Protein AF-U4L8G0-F1 (afdb_monomer)

pLDDT: mean 82.23, std 13.07, range [46.0, 98.38]

Organism: Pyronema omphalodes (strain CBS 100304) (NCBI:txid1076935)

Secondary structure (DSSP, 8-state):
------TTTGGG-----SS-SS--GGGS-HHHHHHHHHHHHHHHHHHHS--HHHHHHHHHHHHHHHHHHHHHHHT---SS--TTHHHHHHHHHHHHHHHSPPPP--

Structure (mmCIF, N/CA/C/O backbone):
data_AF-U4L8G0-F1
#
_entry.id   AF-U4L8G0-F1
#
loop_
_atom_site.group_PDB
_atom_site.id
_atom_site.type_symbol
_atom_site.label_atom_id
_atom_site.label_alt_id
_atom_site.label_comp_id
_atom_site.label_asym_id
_atom_site.label_entity_id
_atom_site.label_seq_id
_atom_site.pdbx_PDB_ins_code
_atom_site.Cartn_x
_atom_site.Cartn_y
_atom_site.Cartn_z
_atom_site.occupancy
_atom_site.B_iso_or_equiv
_atom_site.auth_seq_id
_atom_site.auth_comp_id
_atom_site.auth_asym_id
_atom_site.auth_atom_id
_atom_site.pdbx_PDB_model_num
ATOM 1 N N . 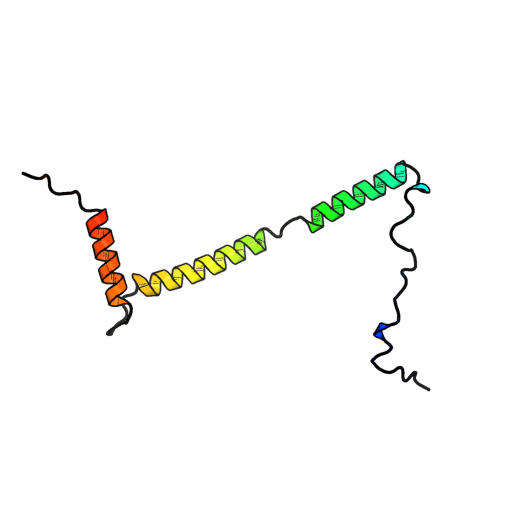MET A 1 1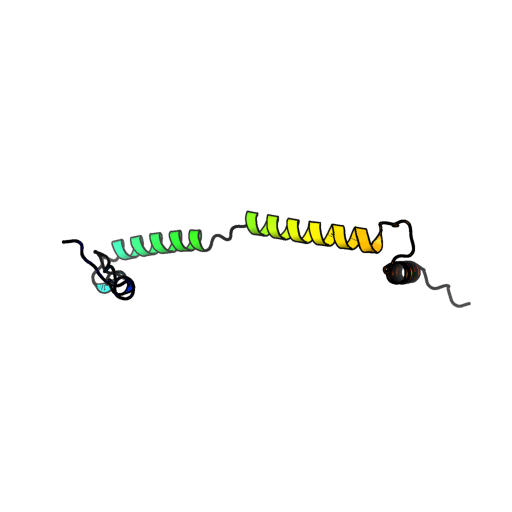 ? 16.405 -28.914 42.526 1.00 50.81 1 MET A N 1
ATOM 2 C CA . MET A 1 1 ? 16.030 -29.748 41.365 1.00 50.81 1 MET A CA 1
ATOM 3 C C . MET A 1 1 ? 15.263 -28.861 40.395 1.00 50.81 1 MET A C 1
ATOM 5 O O . MET A 1 1 ? 14.238 -28.320 40.790 1.00 50.81 1 MET A O 1
ATOM 9 N N . PHE A 1 2 ? 15.807 -28.592 39.206 1.00 46.00 2 PHE A N 1
ATOM 10 C CA . PHE A 1 2 ? 15.157 -27.741 38.199 1.00 46.00 2 PHE A CA 1
ATOM 11 C C . PHE A 1 2 ? 14.080 -28.550 37.462 1.00 46.00 2 PHE A C 1
ATOM 13 O O . PHE A 1 2 ? 14.331 -29.720 37.172 1.00 46.00 2 PHE A O 1
ATOM 20 N N . PRO A 1 3 ? 12.897 -27.989 37.156 1.00 60.06 3 PRO A N 1
ATOM 21 C CA . PRO A 1 3 ? 11.891 -28.720 36.398 1.00 60.06 3 PRO A CA 1
ATOM 22 C C . PRO A 1 3 ? 12.366 -28.905 34.947 1.00 60.06 3 PRO A C 1
ATOM 24 O O . PRO A 1 3 ? 12.344 -27.971 34.151 1.00 60.06 3 PRO A O 1
ATOM 27 N N . THR A 1 4 ? 12.805 -30.116 34.599 1.00 62.47 4 THR A N 1
ATOM 28 C CA . THR A 1 4 ? 13.086 -30.548 33.221 1.00 62.47 4 THR A CA 1
ATOM 29 C C . THR A 1 4 ? 11.779 -30.915 32.521 1.00 62.47 4 THR A C 1
ATOM 31 O O . THR A 1 4 ? 11.494 -32.084 32.274 1.00 62.47 4 THR A O 1
ATOM 34 N N . THR A 1 5 ? 10.932 -29.926 32.248 1.00 63.59 5 THR A N 1
ATOM 35 C CA . THR A 1 5 ? 9.767 -30.137 31.380 1.00 63.59 5 THR A CA 1
ATOM 36 C C . THR A 1 5 ? 10.236 -30.184 29.922 1.00 63.59 5 THR A C 1
ATOM 38 O O . THR A 1 5 ? 10.897 -29.234 29.490 1.00 63.59 5 THR A O 1
ATOM 41 N N . PRO A 1 6 ? 9.943 -31.251 29.157 1.00 64.69 6 PRO A N 1
ATOM 42 C CA . PRO A 1 6 ? 10.359 -31.367 27.762 1.00 64.69 6 PRO A CA 1
ATOM 43 C C . PRO A 1 6 ? 9.736 -30.247 26.914 1.00 64.69 6 PRO A C 1
ATOM 45 O O . PRO A 1 6 ? 8.588 -29.856 27.129 1.00 64.69 6 PRO A O 1
ATOM 48 N N . PHE A 1 7 ? 10.480 -29.743 25.921 1.00 58.59 7 PHE A N 1
ATOM 49 C CA . PHE A 1 7 ? 10.077 -28.623 25.046 1.00 58.59 7 PHE A CA 1
ATOM 50 C C . PHE A 1 7 ? 8.702 -28.813 24.366 1.00 58.59 7 PHE A C 1
ATOM 52 O O . PHE A 1 7 ? 8.080 -27.832 23.968 1.00 58.59 7 PHE A O 1
ATOM 59 N N . GLY A 1 8 ? 8.208 -30.053 24.259 1.00 57.78 8 GLY A N 1
ATOM 60 C CA . GLY A 1 8 ? 6.893 -30.378 23.696 1.00 57.78 8 GLY A CA 1
ATOM 61 C C . GLY A 1 8 ? 5.696 -30.135 24.627 1.00 57.78 8 GLY A C 1
ATOM 62 O O . GLY A 1 8 ? 4.596 -29.902 24.137 1.00 57.78 8 GLY A O 1
ATOM 63 N N . GLU A 1 9 ? 5.882 -30.124 25.952 1.00 56.09 9 GLU A N 1
ATOM 64 C CA . GLU A 1 9 ? 4.782 -29.941 26.920 1.00 56.09 9 GLU A CA 1
ATOM 65 C C . GLU A 1 9 ? 4.585 -28.480 27.350 1.00 56.09 9 GLU A C 1
ATOM 67 O O . GLU A 1 9 ? 3.522 -28.108 27.851 1.00 56.09 9 GLU A O 1
ATOM 72 N N . ALA A 1 10 ? 5.574 -27.614 27.110 1.00 53.81 10 ALA A N 1
ATOM 73 C CA . ALA A 1 10 ? 5.497 -26.192 27.453 1.00 53.81 10 ALA A CA 1
ATOM 74 C C . ALA A 1 10 ? 4.372 -25.447 26.702 1.00 53.81 10 ALA A C 1
ATOM 76 O O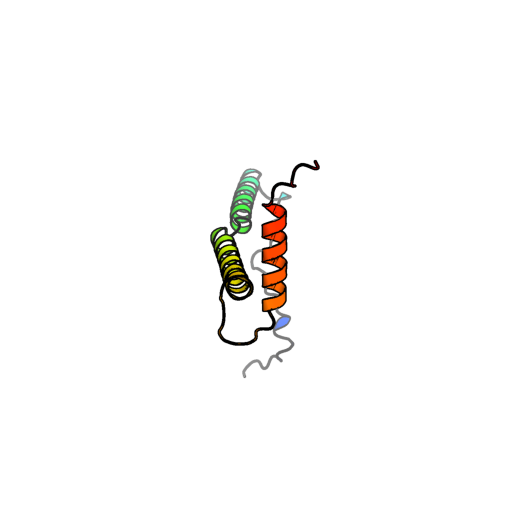 . ALA A 1 10 ? 3.838 -24.462 27.212 1.00 53.81 10 ALA A O 1
ATOM 77 N N . PHE A 1 11 ? 3.964 -25.942 25.529 1.00 54.50 11 PHE A N 1
ATOM 78 C CA . PHE A 1 11 ? 2.892 -25.358 24.716 1.00 54.50 11 PHE A CA 1
ATOM 79 C C . PHE A 1 11 ? 1.475 -25.738 25.173 1.00 54.50 11 PHE A C 1
ATOM 81 O O . PHE A 1 11 ? 0.512 -25.147 24.696 1.00 54.50 11 PHE A O 1
ATOM 88 N N . GLN A 1 12 ? 1.328 -26.689 26.103 1.00 55.12 12 GLN A N 1
ATOM 89 C CA . GLN A 1 12 ? 0.019 -27.159 26.583 1.00 55.12 12 GLN A CA 1
ATOM 90 C C . GLN A 1 12 ? -0.498 -26.383 27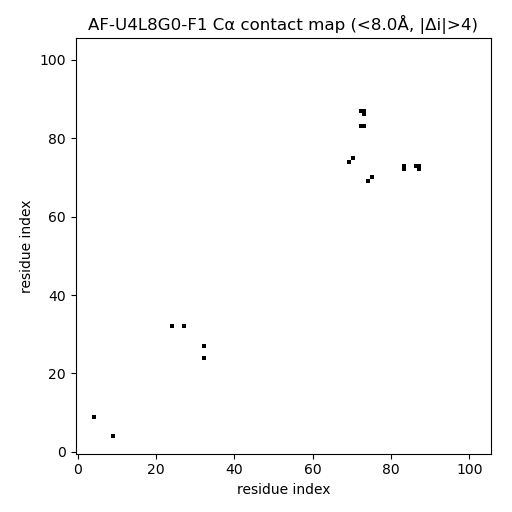.802 1.00 55.12 12 GLN A C 1
ATOM 92 O O . GLN A 1 12 ? -1.621 -26.603 28.257 1.00 55.12 12 GLN A O 1
ATOM 97 N N . ARG A 1 13 ? 0.283 -25.443 28.355 1.00 59.88 13 ARG A N 1
ATOM 98 C CA . ARG A 1 13 ? -0.223 -24.537 29.394 1.00 59.88 13 ARG A CA 1
ATOM 99 C C . ARG A 1 13 ? -1.031 -23.425 28.749 1.00 59.88 13 ARG A C 1
ATOM 101 O O . ARG A 1 13 ? -0.549 -22.313 28.544 1.00 59.88 13 ARG A O 1
ATOM 108 N N . GLU A 1 14 ? -2.286 -23.735 28.462 1.00 68.19 14 GLU A N 1
ATOM 109 C CA . GLU A 1 14 ? -3.285 -22.742 28.109 1.00 68.19 14 GLU A CA 1
ATOM 110 C C . GLU A 1 14 ? -3.443 -21.790 29.301 1.00 68.19 14 GLU A C 1
ATOM 112 O O . GLU A 1 14 ? -4.058 -22.112 30.321 1.00 68.19 14 GLU A O 1
ATOM 117 N N . TYR A 1 15 ? -2.785 -20.631 29.223 1.00 65.69 15 TYR A N 1
ATOM 118 C CA . TYR A 1 15 ? -2.907 -19.571 30.214 1.00 65.69 15 TYR A CA 1
ATOM 119 C C . TYR A 1 15 ? -4.365 -19.108 30.231 1.00 65.69 15 TYR A C 1
ATOM 121 O O . TYR A 1 15 ? -4.771 -18.231 29.468 1.00 65.69 15 TYR A O 1
ATOM 129 N N . LYS A 1 16 ? -5.173 -19.709 31.109 1.00 68.75 16 LYS A N 1
ATOM 130 C CA . LYS A 1 16 ? -6.556 -19.291 31.315 1.00 68.75 16 LYS A CA 1
ATOM 131 C C . LYS A 1 16 ? -6.536 -17.862 31.833 1.00 68.75 16 LYS A C 1
ATOM 133 O O . LYS A 1 16 ? -5.937 -17.559 32.868 1.00 68.75 16 LYS A O 1
ATOM 138 N N . ALA A 1 17 ? -7.172 -16.965 31.088 1.00 74.06 17 ALA A N 1
ATOM 139 C CA . ALA A 1 17 ? -7.332 -15.591 31.520 1.00 74.06 17 ALA A CA 1
ATOM 140 C C . ALA A 1 17 ? -8.017 -15.575 32.896 1.00 74.06 17 ALA A C 1
ATOM 142 O O . ALA A 1 17 ? -9.021 -16.253 33.103 1.00 74.06 17 ALA A O 1
ATOM 143 N N . ARG A 1 18 ? -7.506 -14.763 33.835 1.00 75.62 18 ARG A N 1
ATOM 144 C CA . ARG A 1 18 ? -8.104 -14.605 35.179 1.00 75.62 18 ARG A CA 1
ATOM 145 C C . ARG A 1 18 ? -9.577 -14.181 35.129 1.00 75.62 18 ARG A C 1
ATOM 147 O O . ARG A 1 18 ? -10.304 -14.377 36.094 1.00 75.62 18 ARG A O 1
ATOM 154 N N . ARG A 1 19 ? -9.999 -13.562 34.024 1.00 77.50 19 ARG A N 1
ATOM 155 C CA . ARG A 1 19 ? -11.396 -13.282 33.699 1.00 77.50 19 ARG A CA 1
ATOM 156 C C . ARG A 1 19 ? -11.686 -13.880 32.322 1.00 77.50 19 ARG A C 1
ATOM 158 O O . ARG A 1 19 ? -11.044 -13.432 31.367 1.00 77.50 19 ARG A O 1
ATOM 165 N N . PRO A 1 20 ? -12.594 -14.862 32.204 1.00 76.06 20 PRO A N 1
ATOM 166 C CA . PRO A 1 20 ? -12.991 -15.381 30.907 1.00 76.06 20 PRO A CA 1
ATOM 167 C C . PRO A 1 20 ? -13.662 -14.264 30.101 1.00 76.06 20 PRO A C 1
ATOM 169 O O . PRO A 1 20 ? -14.473 -13.493 30.616 1.00 76.06 20 PRO A O 1
ATOM 172 N N . TRP A 1 21 ? -13.262 -14.141 28.842 1.00 76.38 21 TRP A N 1
ATOM 173 C CA . TRP A 1 21 ? -13.976 -13.358 27.841 1.00 76.38 21 TRP A CA 1
ATOM 174 C C . TRP A 1 21 ? -14.696 -14.361 26.934 1.00 76.38 21 TRP A C 1
ATOM 176 O O . TRP A 1 21 ? -14.080 -15.378 26.611 1.00 76.38 21 TRP A O 1
ATOM 186 N N . PRO A 1 22 ? -15.927 -14.112 26.469 1.00 82.62 22 PRO A N 1
ATOM 187 C CA . PRO A 1 22 ? -16.775 -12.940 26.684 1.00 82.62 22 PRO A CA 1
ATOM 188 C C . PRO A 1 22 ? -17.482 -12.949 28.053 1.00 82.62 22 PRO A C 1
ATOM 190 O O . PRO A 1 22 ? -17.740 -14.017 28.597 1.00 82.62 22 PRO A O 1
ATOM 193 N N . PRO A 1 23 ? -17.791 -11.772 28.629 1.00 83.62 23 PRO A N 1
ATOM 194 C CA . PRO A 1 23 ? -18.691 -11.705 29.774 1.00 83.62 23 PRO A CA 1
ATOM 195 C C . PRO A 1 23 ? -20.104 -12.126 29.349 1.00 83.62 23 PRO A C 1
ATOM 197 O O . PRO A 1 23 ? -20.541 -11.786 28.248 1.00 83.62 23 PRO A O 1
ATOM 200 N N . ASP A 1 24 ? -20.837 -12.794 30.235 1.00 86.88 24 ASP A N 1
ATOM 201 C CA . ASP A 1 24 ? -22.245 -13.113 29.997 1.00 86.88 24 ASP A CA 1
ATOM 202 C C . ASP A 1 24 ? -23.078 -11.825 29.968 1.00 86.88 24 ASP A C 1
ATOM 204 O O . ASP A 1 24 ? -23.342 -11.191 30.992 1.00 86.88 24 ASP A O 1
ATOM 208 N N . PHE A 1 25 ? -23.487 -11.408 28.768 1.00 85.19 25 PHE A N 1
ATOM 209 C CA . PHE A 1 25 ? -24.213 -10.151 28.564 1.00 85.19 25 PHE A CA 1
ATOM 210 C C . PHE A 1 25 ? -25.608 -10.152 29.203 1.00 85.19 25 PHE A C 1
ATOM 212 O O . PHE A 1 25 ? -26.115 -9.084 29.536 1.00 85.19 25 PHE A O 1
ATOM 219 N N . SER A 1 26 ? -26.208 -11.324 29.423 1.00 87.56 26 SER A N 1
ATOM 220 C CA . SER A 1 26 ? -27.513 -11.475 30.082 1.00 87.56 26 SER A CA 1
ATOM 221 C C . SER A 1 26 ? -27.500 -11.062 31.557 1.00 87.56 26 SER A C 1
ATOM 223 O O . SER A 1 26 ? -28.522 -10.615 32.069 1.00 87.56 26 SER A O 1
ATOM 225 N N . LEU A 1 27 ? -26.348 -11.166 32.227 1.00 89.50 27 LEU A N 1
ATOM 226 C CA . LEU A 1 27 ? -26.180 -10.837 33.647 1.00 89.50 27 LEU A CA 1
ATOM 227 C C . LEU A 1 27 ? -25.841 -9.356 33.878 1.00 89.50 27 LEU A C 1
ATOM 229 O O . LEU A 1 27 ? -25.787 -8.892 35.016 1.00 89.50 27 LEU A O 1
ATOM 233 N N . LEU A 1 28 ? -25.575 -8.609 32.803 1.00 87.50 28 LEU A N 1
ATOM 234 C CA . LEU A 1 28 ? -25.047 -7.254 32.865 1.00 87.50 28 LEU A CA 1
ATOM 235 C C . LEU A 1 28 ? -26.163 -6.211 32.731 1.00 87.5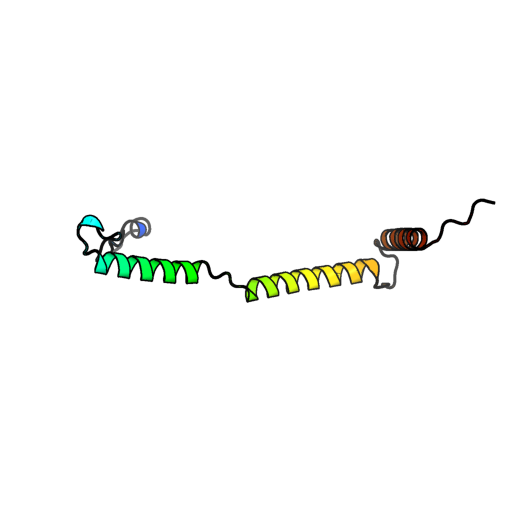0 28 LEU A C 1
ATOM 237 O O . LEU A 1 28 ? -27.021 -6.319 31.856 1.00 87.50 28 LEU A O 1
ATOM 241 N N . SER A 1 29 ? -26.115 -5.149 33.543 1.00 94.12 29 SER A N 1
ATOM 242 C CA . SER A 1 29 ? -27.033 -4.010 33.413 1.00 94.12 29 SER A CA 1
ATOM 243 C C . SER A 1 29 ? -26.948 -3.383 32.016 1.00 94.12 29 SER A C 1
ATOM 245 O O . SER A 1 29 ? -25.862 -3.259 31.442 1.00 94.12 29 SER A O 1
ATOM 247 N N . LYS A 1 30 ? -28.081 -2.901 31.485 1.00 92.88 30 LYS A N 1
ATOM 248 C CA . LYS A 1 30 ? -28.152 -2.211 30.180 1.00 92.88 30 LYS A CA 1
ATOM 249 C C . LYS A 1 30 ? -27.151 -1.053 30.072 1.00 92.88 30 LYS A C 1
ATOM 251 O O . LYS A 1 30 ? -26.586 -0.816 29.006 1.00 92.88 30 LYS A O 1
ATOM 256 N N . GLN A 1 31 ? -26.888 -0.353 31.178 1.00 94.56 31 GLN A N 1
ATOM 257 C CA . GLN A 1 31 ? -25.917 0.742 31.209 1.00 94.56 31 GLN A CA 1
ATOM 258 C C . GLN A 1 31 ? -24.481 0.249 30.965 1.00 94.56 31 GLN A C 1
ATOM 260 O O . GLN A 1 31 ? -23.716 0.889 30.239 1.00 94.56 31 GLN A O 1
ATOM 265 N N . ASP A 1 32 ? -24.118 -0.898 31.534 1.00 91.88 32 ASP A N 1
ATOM 266 C CA . ASP A 1 32 ? -22.793 -1.491 31.374 1.00 91.88 32 ASP A CA 1
ATOM 267 C C . ASP A 1 32 ? -22.627 -2.154 30.004 1.00 91.88 32 ASP A C 1
ATOM 269 O O . ASP A 1 32 ? -21.566 -2.017 29.386 1.00 91.88 32 ASP A O 1
ATOM 273 N N . GLN A 1 33 ? -23.689 -2.764 29.467 1.00 92.62 33 GLN A N 1
ATOM 274 C CA . GLN A 1 33 ? -23.714 -3.249 28.083 1.00 92.62 33 GLN A CA 1
ATOM 275 C C . GLN A 1 33 ? -23.430 -2.109 27.096 1.00 92.62 33 GLN A C 1
ATOM 277 O O . GLN A 1 33 ? -22.539 -2.227 26.254 1.00 92.62 33 GLN A O 1
ATOM 282 N N . PHE A 1 34 ? -24.093 -0.959 27.260 1.00 94.81 34 PHE A N 1
ATOM 283 C CA . PHE A 1 34 ? -23.867 0.213 26.412 1.00 94.81 34 PHE A CA 1
ATOM 284 C C . PHE A 1 34 ? -22.427 0.750 26.514 1.00 94.81 34 PHE A C 1
ATOM 286 O O . PHE A 1 34 ? -21.814 1.138 25.515 1.00 94.81 34 PHE A O 1
ATOM 293 N N . ARG A 1 35 ? -21.831 0.745 27.716 1.00 94.06 35 ARG A N 1
ATOM 294 C CA . ARG A 1 35 ? -20.422 1.138 27.914 1.00 94.06 35 ARG A CA 1
ATOM 295 C C . ARG A 1 35 ? -19.460 0.196 27.186 1.00 94.06 35 ARG A C 1
ATOM 297 O O . ARG A 1 35 ? -18.495 0.670 26.573 1.00 94.06 35 ARG A O 1
ATOM 304 N N . LEU A 1 36 ? -19.713 -1.112 27.239 1.00 92.94 36 LEU A N 1
ATOM 305 C CA . LEU A 1 36 ? -18.928 -2.119 26.523 1.00 92.94 36 LEU A CA 1
ATOM 306 C C . LEU A 1 36 ? -19.071 -1.969 25.013 1.00 92.94 36 LEU A C 1
ATOM 308 O O . LEU A 1 36 ? -18.055 -1.940 24.318 1.00 92.94 36 LEU A O 1
ATOM 312 N N . GLU A 1 37 ? -20.291 -1.787 24.517 1.00 94.75 37 GLU A N 1
ATOM 313 C CA . GLU A 1 37 ? -20.561 -1.556 23.101 1.00 94.75 37 GLU A CA 1
ATOM 314 C C . GLU A 1 37 ? -19.832 -0.305 22.595 1.00 94.75 37 GLU A C 1
ATOM 316 O O . GLU A 1 37 ? -19.112 -0.350 21.594 1.00 94.75 37 GLU A O 1
ATOM 321 N N . ARG A 1 38 ? -19.919 0.810 23.330 1.00 96.19 38 ARG A N 1
ATOM 322 C CA . ARG A 1 38 ? -19.207 2.048 22.990 1.00 96.19 38 ARG A CA 1
ATOM 323 C C . ARG A 1 38 ? -17.692 1.839 22.948 1.00 96.19 38 ARG A C 1
ATOM 325 O O . ARG A 1 38 ? -17.024 2.351 22.048 1.00 96.19 38 ARG A O 1
ATOM 332 N N . ARG A 1 39 ? -17.127 1.096 23.908 1.00 94.25 39 ARG A N 1
ATOM 333 C CA . ARG A 1 39 ? -15.691 0.763 23.936 1.00 94.25 39 ARG A CA 1
ATOM 334 C C . ARG A 1 39 ? -15.308 -0.155 22.773 1.00 94.25 39 ARG A C 1
ATOM 336 O O . ARG A 1 39 ? -14.251 0.059 22.181 1.00 94.25 39 ARG A O 1
ATOM 343 N N . TYR A 1 40 ? -16.152 -1.125 22.432 1.00 92.75 40 TYR A N 1
ATOM 344 C CA . TYR A 1 40 ? -15.959 -2.015 21.291 1.00 92.75 40 TYR A CA 1
ATOM 345 C C . TYR A 1 40 ? -15.929 -1.224 19.982 1.00 92.75 40 TYR A C 1
ATOM 347 O O . TYR A 1 40 ? -14.909 -1.256 19.301 1.00 92.75 40 TYR A O 1
ATOM 355 N N . ARG A 1 41 ? -16.959 -0.410 19.705 1.00 95.38 41 ARG A N 1
ATOM 356 C CA . ARG A 1 41 ? -17.048 0.428 18.494 1.00 95.38 41 ARG A CA 1
ATOM 357 C C . ARG A 1 41 ? -15.833 1.348 18.320 1.00 95.38 41 ARG A C 1
ATOM 359 O O . ARG A 1 41 ? -15.326 1.518 17.216 1.00 95.38 41 ARG A O 1
ATOM 366 N N . ARG A 1 42 ? -15.322 1.924 19.414 1.00 96.19 42 ARG A N 1
ATOM 367 C CA . ARG A 1 42 ? -14.102 2.754 19.390 1.00 96.19 42 ARG A CA 1
ATOM 368 C C . ARG A 1 42 ? -12.853 1.943 19.043 1.00 96.19 42 ARG A C 1
ATOM 370 O O . ARG A 1 42 ? -12.045 2.379 18.229 1.00 96.19 42 ARG A O 1
ATOM 377 N N . ARG A 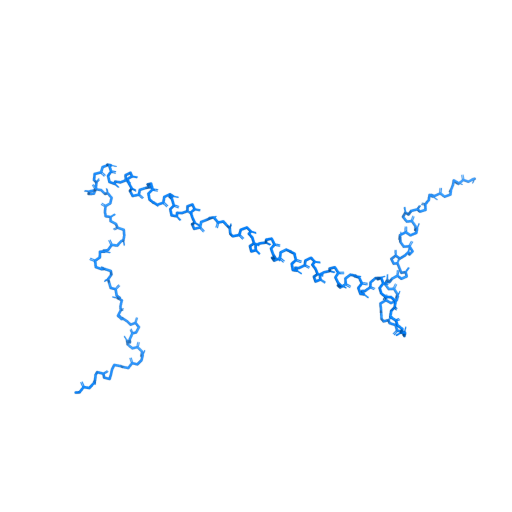1 43 ? -12.687 0.764 19.650 1.00 94.50 43 ARG A N 1
ATOM 378 C CA . ARG A 1 43 ? -11.539 -0.121 19.391 1.00 94.50 43 ARG A CA 1
ATOM 379 C C . ARG A 1 43 ? -11.565 -0.687 17.977 1.00 94.50 43 ARG A C 1
ATOM 381 O O . ARG A 1 43 ? -10.515 -0.774 17.350 1.00 94.50 43 ARG A O 1
ATOM 388 N N . THR A 1 44 ? -12.742 -1.039 17.464 1.00 92.50 44 THR A N 1
ATOM 389 C CA . THR A 1 44 ? -12.889 -1.482 16.076 1.00 92.50 44 THR A CA 1
ATOM 390 C C . THR A 1 44 ? -12.583 -0.345 15.117 1.00 92.50 44 THR A C 1
ATOM 392 O O . THR A 1 44 ? -11.807 -0.559 14.197 1.00 92.50 44 THR A O 1
ATOM 395 N N . ALA A 1 45 ? -13.085 0.870 15.360 1.00 91.06 45 ALA A N 1
ATOM 396 C CA . ALA A 1 45 ? -12.750 2.029 14.532 1.00 91.06 45 ALA A CA 1
ATOM 397 C C . ALA A 1 45 ? -11.232 2.263 14.457 1.00 91.06 45 ALA A C 1
ATOM 399 O O . ALA A 1 45 ? -10.710 2.502 13.375 1.00 91.06 45 ALA A O 1
ATOM 400 N N . LEU A 1 46 ? -10.511 2.106 15.574 1.00 87.62 46 LEU A N 1
ATOM 401 C CA . LEU A 1 46 ? -9.051 2.219 15.598 1.00 87.62 46 LEU A CA 1
ATOM 402 C C . LEU A 1 46 ? -8.348 1.055 14.877 1.00 87.62 46 LEU A C 1
ATOM 404 O O . LEU A 1 46 ? -7.407 1.286 14.129 1.00 87.62 46 LEU A O 1
ATOM 408 N N . LYS A 1 47 ? -8.807 -0.192 15.057 1.00 84.44 47 LYS A N 1
ATOM 409 C CA . LYS A 1 47 ? -8.249 -1.372 14.365 1.00 84.44 47 LYS A CA 1
ATOM 410 C C . LYS A 1 47 ? -8.466 -1.308 12.849 1.00 84.44 47 LYS A C 1
ATOM 412 O O . LYS A 1 47 ? -7.617 -1.758 12.085 1.00 84.44 47 LYS A O 1
ATOM 417 N N . TYR A 1 48 ? -9.610 -0.776 12.426 1.00 81.00 48 TYR A N 1
ATOM 418 C CA . TYR A 1 48 ? -9.987 -0.628 11.021 1.00 81.00 48 TYR A CA 1
ATOM 419 C C . TYR A 1 48 ? -9.560 0.713 10.416 1.00 81.00 48 TYR A C 1
ATOM 421 O O . TYR A 1 48 ? -9.731 0.908 9.210 1.00 81.00 48 TYR A O 1
ATOM 429 N N . ALA A 1 49 ? -8.965 1.617 11.203 1.00 87.56 49 ALA A N 1
ATOM 430 C CA . ALA A 1 49 ? -8.302 2.799 10.677 1.00 87.56 49 ALA A CA 1
ATOM 431 C C . ALA A 1 49 ? -7.123 2.333 9.816 1.00 87.56 49 ALA A C 1
ATOM 433 O O . ALA A 1 49 ? -6.093 1.880 10.316 1.00 87.56 49 ALA A O 1
ATOM 434 N N . ARG A 1 50 ? -7.296 2.368 8.490 1.00 78.31 50 ARG A N 1
ATOM 435 C CA . ARG A 1 50 ? -6.249 1.906 7.579 1.00 78.31 50 ARG A CA 1
ATOM 436 C C . ARG A 1 50 ? -5.042 2.846 7.676 1.00 78.31 50 ARG A C 1
ATOM 438 O O . ARG A 1 50 ? -5.235 4.063 7.647 1.00 78.31 50 ARG A O 1
ATOM 445 N N . PRO A 1 51 ? -3.803 2.323 7.713 1.00 86.06 51 PRO A N 1
ATOM 446 C CA . PRO A 1 51 ? -2.603 3.153 7.734 1.00 86.06 51 PRO A CA 1
ATOM 447 C C . PRO A 1 51 ? -2.396 3.823 6.365 1.00 86.06 51 PRO A C 1
ATOM 449 O O . PRO A 1 51 ? -1.676 3.316 5.501 1.00 86.06 51 PRO A O 1
ATOM 452 N N . GLY A 1 52 ? -3.051 4.969 6.154 1.00 86.38 52 GLY A N 1
ATOM 453 C CA . GLY A 1 52 ? -3.067 5.696 4.881 1.00 86.38 52 GLY A CA 1
ATOM 454 C C . GLY A 1 52 ? -1.673 6.095 4.402 1.00 86.38 52 GLY A C 1
ATOM 455 O O . GLY A 1 52 ? -1.342 5.875 3.239 1.00 86.38 52 GLY A O 1
ATOM 456 N N . PHE A 1 53 ? -0.820 6.567 5.317 1.00 88.56 53 PHE A N 1
ATOM 457 C CA . PHE A 1 53 ? 0.552 6.960 4.993 1.00 88.56 53 PHE A CA 1
ATOM 458 C C . PHE A 1 53 ? 1.374 5.791 4.438 1.00 88.56 53 PHE A C 1
ATOM 460 O O . PHE A 1 53 ? 2.016 5.920 3.403 1.00 88.56 53 PHE A O 1
ATOM 467 N N . THR A 1 54 ? 1.274 4.605 5.047 1.00 91.44 54 THR A N 1
ATOM 468 C CA . THR A 1 54 ? 1.997 3.422 4.548 1.00 91.44 54 THR A CA 1
ATOM 469 C C . THR A 1 54 ? 1.526 2.999 3.158 1.00 91.44 54 THR A C 1
ATOM 471 O O . THR A 1 54 ? 2.340 2.592 2.332 1.00 91.44 54 THR A O 1
ATOM 474 N N . LYS A 1 55 ? 0.224 3.132 2.863 1.00 91.75 55 LYS A N 1
ATOM 475 C CA . LYS A 1 55 ? -0.320 2.866 1.527 1.00 91.75 55 LYS A CA 1
ATOM 476 C C . LYS A 1 55 ? 0.217 3.878 0.514 1.00 91.75 55 LYS A C 1
ATOM 478 O O . LYS A 1 55 ? 0.633 3.470 -0.565 1.00 91.75 55 LYS A O 1
ATOM 483 N N . ALA A 1 56 ? 0.238 5.163 0.866 1.00 95.50 56 ALA A N 1
ATOM 484 C CA . ALA A 1 56 ? 0.759 6.222 0.007 1.00 95.50 56 ALA A CA 1
ATOM 485 C C . ALA A 1 56 ? 2.248 6.021 -0.304 1.00 95.50 56 ALA A C 1
ATOM 487 O O . ALA A 1 56 ? 2.631 6.048 -1.469 1.00 95.50 56 ALA A O 1
ATOM 488 N N . VAL A 1 57 ? 3.066 5.720 0.710 1.00 96.81 57 VAL A N 1
ATOM 489 C CA . VAL A 1 57 ? 4.498 5.442 0.526 1.00 96.81 57 VAL A CA 1
ATOM 490 C C . VAL A 1 57 ? 4.713 4.208 -0.348 1.00 96.81 57 VAL A C 1
ATOM 492 O O . VAL A 1 57 ? 5.534 4.256 -1.254 1.00 96.81 57 VAL A O 1
ATOM 495 N N . LYS A 1 58 ? 3.948 3.125 -0.153 1.00 96.31 58 LYS A N 1
ATOM 496 C CA . LYS A 1 58 ? 4.043 1.942 -1.026 1.00 96.31 58 LYS A CA 1
ATOM 497 C C . LYS A 1 58 ? 3.710 2.273 -2.478 1.00 96.31 58 LYS A C 1
ATOM 499 O O . LYS A 1 58 ? 4.422 1.831 -3.370 1.00 96.31 58 LYS A O 1
ATOM 504 N N . ILE A 1 59 ? 2.657 3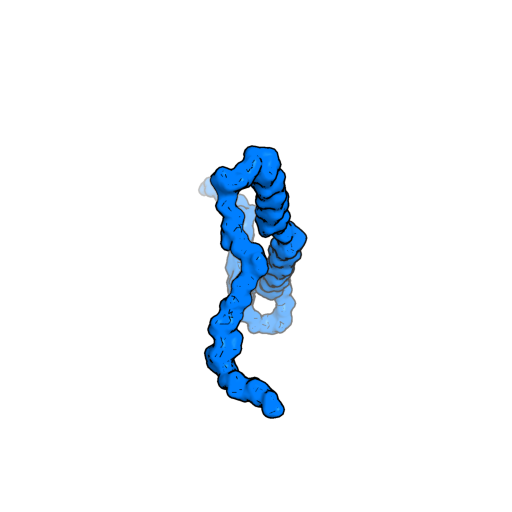.054 -2.720 1.00 97.56 59 ILE A N 1
ATOM 505 C CA . ILE A 1 59 ? 2.320 3.503 -4.076 1.00 97.56 59 ILE A CA 1
ATOM 506 C C . ILE A 1 59 ? 3.480 4.323 -4.644 1.00 97.56 59 ILE A C 1
ATOM 508 O O . ILE A 1 59 ? 3.950 3.996 -5.723 1.00 97.56 59 ILE A O 1
ATOM 512 N N . ALA A 1 60 ? 3.998 5.300 -3.897 1.00 97.75 60 ALA A N 1
ATOM 513 C CA . ALA A 1 60 ? 5.124 6.129 -4.325 1.00 97.75 60 ALA A CA 1
ATOM 514 C C . ALA A 1 60 ? 6.399 5.314 -4.625 1.00 97.75 60 ALA A C 1
ATOM 516 O O . ALA A 1 60 ? 7.128 5.612 -5.569 1.00 97.75 60 ALA A O 1
ATOM 517 N N . GLN A 1 61 ? 6.667 4.262 -3.847 1.00 97.88 61 GLN A N 1
ATOM 518 C CA . GLN A 1 61 ? 7.781 3.343 -4.089 1.00 97.88 61 GLN A CA 1
ATOM 519 C C . GLN A 1 61 ? 7.603 2.599 -5.415 1.00 97.88 61 GLN A C 1
ATOM 521 O O . GLN A 1 61 ? 8.494 2.629 -6.260 1.00 97.88 61 GLN A O 1
ATOM 526 N N . TRP A 1 62 ? 6.442 1.975 -5.629 1.00 98.38 62 TRP A N 1
ATOM 527 C CA . TRP A 1 62 ? 6.162 1.238 -6.863 1.00 98.38 62 TRP A CA 1
ATOM 528 C C . TRP A 1 62 ? 6.092 2.146 -8.091 1.00 98.38 62 TRP A C 1
ATOM 530 O O . TRP A 1 62 ? 6.561 1.751 -9.159 1.00 98.38 62 TRP A O 1
ATOM 540 N N . THR A 1 63 ? 5.560 3.364 -7.958 1.00 98.25 63 THR A N 1
ATOM 541 C CA . THR A 1 63 ? 5.549 4.339 -9.054 1.00 98.25 63 THR A CA 1
ATOM 542 C C . THR A 1 63 ? 6.958 4.802 -9.389 1.00 98.25 63 THR A C 1
ATOM 544 O O . THR A 1 63 ? 7.287 4.863 -10.567 1.00 98.25 63 THR A O 1
ATOM 547 N N . SER A 1 64 ? 7.809 5.057 -8.390 1.00 98.19 64 SER A N 1
ATOM 548 C CA . SER A 1 64 ? 9.213 5.429 -8.604 1.00 98.19 64 SER A CA 1
ATOM 549 C C . SER A 1 64 ? 9.995 4.318 -9.312 1.00 98.19 64 SER A C 1
ATOM 551 O O . SER A 1 64 ? 10.634 4.567 -10.333 1.00 98.19 64 SER A O 1
ATOM 553 N N . ILE A 1 65 ? 9.866 3.067 -8.849 1.00 97.50 65 ILE A N 1
ATOM 554 C CA . ILE A 1 65 ? 10.499 1.903 -9.491 1.00 97.50 65 ILE A CA 1
ATOM 555 C C . ILE A 1 65 ? 10.027 1.771 -10.943 1.00 97.50 65 ILE A C 1
ATOM 557 O O . ILE A 1 65 ? 10.843 1.668 -11.858 1.00 97.50 65 ILE A O 1
ATOM 561 N N . SER A 1 66 ? 8.712 1.820 -11.167 1.00 97.06 66 SER A N 1
ATOM 562 C CA . SER A 1 66 ? 8.137 1.697 -12.511 1.00 97.06 66 SER A CA 1
ATOM 563 C C . SER A 1 66 ? 8.593 2.834 -13.424 1.00 97.06 66 SER A C 1
ATOM 565 O O . SER A 1 66 ? 8.925 2.597 -14.581 1.00 97.06 66 SER A O 1
ATOM 567 N N . PHE A 1 67 ? 8.660 4.059 -12.901 1.00 96.12 67 PHE A N 1
ATOM 568 C CA . PHE A 1 67 ? 9.120 5.226 -13.644 1.00 96.12 67 PHE A CA 1
ATOM 569 C C . PHE A 1 67 ? 10.570 5.068 -14.108 1.00 96.12 67 PHE A C 1
ATOM 571 O O . PHE A 1 67 ? 10.855 5.288 -15.283 1.00 96.12 67 PHE A O 1
ATOM 578 N N . ILE A 1 68 ? 11.471 4.619 -13.227 1.00 95.06 68 ILE A N 1
ATOM 579 C CA . ILE A 1 68 ? 12.881 4.386 -13.575 1.00 95.06 68 ILE A CA 1
ATOM 580 C C . ILE A 1 68 ? 13.005 3.299 -14.648 1.00 95.06 68 ILE A C 1
ATOM 582 O O . ILE A 1 68 ? 13.763 3.472 -15.601 1.00 95.06 68 ILE A O 1
ATOM 586 N N . ILE A 1 69 ? 12.241 2.208 -14.537 1.00 93.38 69 ILE A N 1
ATOM 587 C CA . ILE A 1 69 ? 12.242 1.130 -15.537 1.00 93.38 69 ILE A CA 1
ATOM 588 C C . ILE A 1 69 ? 11.788 1.664 -16.899 1.00 93.38 69 ILE A C 1
ATOM 590 O O . ILE A 1 69 ? 12.475 1.467 -17.898 1.00 93.38 69 ILE A O 1
ATOM 594 N N . VAL A 1 70 ? 10.661 2.379 -16.947 1.00 91.75 70 VAL A N 1
ATOM 595 C CA . VAL A 1 70 ? 10.129 2.947 -18.195 1.00 91.75 70 VAL A CA 1
ATOM 596 C C . VAL A 1 70 ? 11.110 3.953 -18.800 1.00 91.75 70 VAL A C 1
ATOM 598 O O . VAL A 1 70 ? 11.375 3.898 -19.999 1.00 91.75 70 VAL A O 1
ATOM 601 N N . TYR A 1 71 ? 11.699 4.830 -17.987 1.00 88.12 71 TYR A N 1
ATOM 602 C CA . TYR A 1 71 ? 12.696 5.802 -18.436 1.00 88.12 71 TYR A CA 1
ATOM 603 C C . TYR A 1 71 ? 13.954 5.118 -18.994 1.00 88.12 71 TYR A C 1
ATOM 605 O O . TYR A 1 71 ? 14.398 5.437 -20.098 1.00 88.12 71 TYR A O 1
ATOM 613 N N . GLY A 1 72 ? 14.490 4.122 -18.283 1.00 86.88 72 GLY A N 1
ATOM 614 C CA . GLY A 1 72 ? 15.660 3.359 -18.717 1.00 86.88 72 GLY A CA 1
ATOM 615 C C . GLY A 1 72 ? 15.417 2.566 -20.002 1.00 86.88 72 GLY A C 1
ATOM 616 O O . GLY A 1 72 ? 16.311 2.477 -20.844 1.00 86.88 72 GLY A O 1
ATOM 617 N N . VAL A 1 73 ? 14.206 2.029 -20.185 1.00 84.81 73 VAL A N 1
ATOM 618 C CA . VAL A 1 73 ? 13.840 1.241 -21.369 1.00 84.81 73 VAL A CA 1
ATOM 619 C C . VAL A 1 73 ? 13.458 2.111 -22.555 1.00 84.81 73 VAL A C 1
ATOM 621 O O . VAL A 1 73 ? 13.765 1.695 -23.663 1.00 84.81 73 VAL A O 1
ATOM 624 N N . LEU A 1 74 ? 12.838 3.282 -22.381 1.00 84.19 74 LEU A N 1
ATOM 625 C CA . LEU A 1 74 ? 12.293 4.066 -23.501 1.00 84.19 74 LEU A CA 1
ATOM 626 C C . LEU A 1 74 ? 13.049 5.353 -23.830 1.00 84.19 74 LEU A C 1
ATOM 628 O O . LEU A 1 74 ? 13.013 5.767 -24.983 1.00 84.19 74 LEU A O 1
ATOM 632 N N . VAL A 1 75 ? 13.705 5.984 -22.853 1.00 80.75 75 VAL A N 1
ATOM 633 C CA . VAL A 1 75 ? 14.228 7.355 -22.999 1.00 80.75 75 VAL A CA 1
ATOM 634 C C . VAL A 1 75 ? 15.753 7.411 -22.958 1.00 80.75 75 VAL A C 1
ATOM 636 O O . VAL A 1 75 ? 16.350 8.188 -23.692 1.00 80.75 75 VAL A O 1
ATOM 639 N N . VAL A 1 76 ? 16.406 6.599 -22.122 1.00 82.44 76 VAL A N 1
ATOM 640 C CA . VAL A 1 76 ? 17.872 6.653 -21.982 1.00 82.44 76 VAL A CA 1
ATOM 641 C C . VAL A 1 76 ? 18.557 5.994 -23.166 1.00 82.44 76 VAL A C 1
ATOM 643 O O . VAL A 1 76 ? 18.563 4.767 -23.262 1.00 82.44 76 VAL A O 1
ATOM 646 N N . ASP A 1 77 ? 19.175 6.766 -24.048 1.00 75.31 77 ASP A N 1
ATOM 647 C CA . ASP A 1 77 ? 20.030 6.231 -25.107 1.00 75.31 77 ASP A CA 1
ATOM 648 C C . ASP A 1 77 ? 21.388 5.814 -24.543 1.00 75.31 77 ASP A C 1
ATOM 650 O O . ASP A 1 77 ? 22.324 6.597 -24.396 1.00 75.31 77 ASP A O 1
ATOM 654 N N . TRP A 1 78 ? 21.469 4.538 -24.179 1.00 72.44 78 TRP A N 1
ATOM 655 C CA . TRP A 1 78 ? 22.700 3.911 -23.729 1.00 72.44 78 TRP A CA 1
ATOM 656 C C . TRP A 1 78 ? 23.689 3.780 -24.911 1.00 72.44 78 TRP A C 1
ATOM 658 O O . TRP A 1 78 ? 23.272 3.453 -26.027 1.00 72.44 78 TRP A O 1
ATOM 668 N N . PRO A 1 79 ? 25.005 3.970 -24.708 1.00 75.00 79 PRO A N 1
ATOM 669 C CA . PRO A 1 79 ? 26.004 3.725 -25.750 1.00 75.00 79 PRO A CA 1
ATOM 670 C C . PRO A 1 79 ? 26.147 2.216 -26.010 1.00 75.00 79 PRO A C 1
ATOM 672 O O . PRO A 1 79 ? 26.266 1.439 -25.065 1.00 75.00 79 PRO A O 1
ATOM 675 N N . GLY A 1 80 ? 26.069 1.777 -27.272 1.00 71.06 80 GLY A N 1
ATOM 676 C CA . GLY A 1 80 ? 26.142 0.358 -27.672 1.00 71.06 80 GLY A CA 1
ATOM 677 C C . GLY A 1 80 ? 24.903 -0.167 -28.413 1.00 71.06 80 GLY A C 1
ATOM 678 O O . GLY A 1 80 ? 23.981 0.589 -28.741 1.00 71.06 80 GLY A O 1
ATOM 679 N N . ASP A 1 81 ? 24.895 -1.468 -28.722 1.00 69.56 81 ASP A N 1
ATOM 680 C CA . ASP A 1 81 ? 23.756 -2.131 -29.363 1.00 69.56 81 ASP A CA 1
ATOM 681 C C . ASP A 1 81 ? 22.869 -2.814 -28.319 1.00 69.56 81 ASP A C 1
ATOM 683 O O . ASP A 1 81 ? 23.215 -3.840 -27.738 1.00 69.56 81 ASP A O 1
ATOM 687 N N . HIS A 1 82 ? 21.742 -2.167 -28.015 1.00 74.00 82 HIS A N 1
ATOM 688 C CA . HIS A 1 82 ? 20.875 -2.528 -26.896 1.00 74.00 82 HIS A CA 1
ATOM 689 C C . HIS A 1 82 ? 19.656 -3.301 -27.371 1.00 74.00 82 HIS A C 1
ATOM 691 O O . HIS A 1 82 ? 18.979 -2.896 -28.317 1.00 74.00 82 HIS A O 1
ATOM 697 N N . ILE A 1 83 ? 19.297 -4.335 -26.613 1.00 78.69 83 ILE A N 1
ATOM 698 C CA . ILE A 1 83 ? 18.129 -5.199 -26.850 1.00 78.69 83 ILE A CA 1
ATOM 699 C C . ILE A 1 83 ? 16.789 -4.441 -26.912 1.00 78.69 83 ILE A C 1
ATOM 701 O O . ILE A 1 83 ? 15.813 -4.953 -27.451 1.00 78.69 83 ILE A O 1
ATOM 705 N N . PHE A 1 84 ? 16.732 -3.209 -26.394 1.00 79.69 84 PHE A N 1
ATOM 706 C CA . PHE A 1 84 ? 15.511 -2.400 -26.327 1.00 79.69 84 PHE A CA 1
ATOM 707 C C . PHE A 1 84 ? 15.332 -1.412 -27.493 1.00 79.69 84 PHE A C 1
ATOM 709 O O . PHE A 1 84 ? 14.258 -0.820 -27.614 1.00 79.69 84 PHE A O 1
ATOM 716 N N . LYS A 1 85 ? 16.321 -1.251 -28.389 1.00 81.00 85 LYS A N 1
ATOM 717 C CA . LYS A 1 85 ? 16.196 -0.385 -29.582 1.00 81.00 85 LYS A CA 1
ATOM 718 C C . LYS A 1 85 ? 14.984 -0.724 -30.470 1.00 81.00 85 LYS A C 1
ATOM 720 O O . LYS A 1 85 ? 14.284 0.214 -30.854 1.00 81.00 85 LYS A O 1
ATOM 725 N N . PRO A 1 86 ? 14.671 -2.006 -30.763 1.00 85.38 86 PRO A N 1
ATOM 726 C CA . PRO A 1 86 ? 13.514 -2.356 -31.594 1.00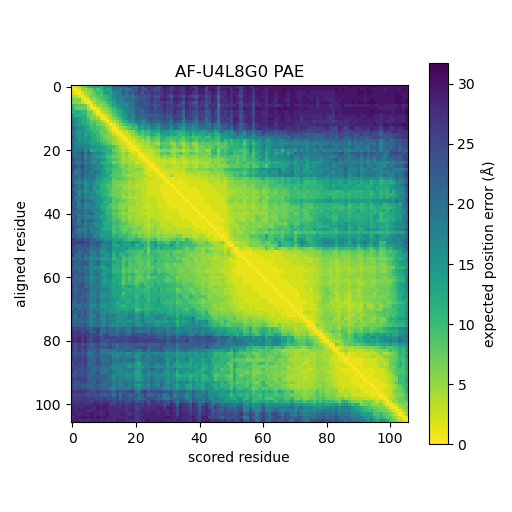 85.38 86 PRO A CA 1
ATOM 727 C C . PRO A 1 86 ? 12.177 -1.943 -30.967 1.00 85.38 86 PRO A C 1
ATOM 729 O O . PRO A 1 86 ? 11.252 -1.532 -31.661 1.00 85.38 86 PRO A O 1
ATOM 732 N N . VAL A 1 87 ? 12.079 -2.021 -29.638 1.00 83.94 87 VAL A N 1
ATOM 733 C CA . VAL A 1 87 ? 10.869 -1.631 -28.902 1.00 83.94 87 VAL A CA 1
ATOM 734 C C . VAL A 1 87 ? 10.676 -0.115 -28.960 1.00 83.94 87 VAL A C 1
ATOM 736 O O . VAL A 1 87 ? 9.563 0.357 -29.189 1.00 83.94 87 VAL A O 1
ATOM 739 N N . ARG A 1 88 ? 11.759 0.658 -28.818 1.00 83.12 88 ARG A N 1
ATOM 740 C CA . ARG A 1 88 ? 11.717 2.124 -28.924 1.00 83.12 88 ARG A CA 1
ATOM 741 C C . ARG A 1 88 ? 11.322 2.598 -30.313 1.00 83.12 88 ARG A C 1
ATOM 743 O O . ARG A 1 88 ? 10.446 3.451 -30.419 1.00 83.1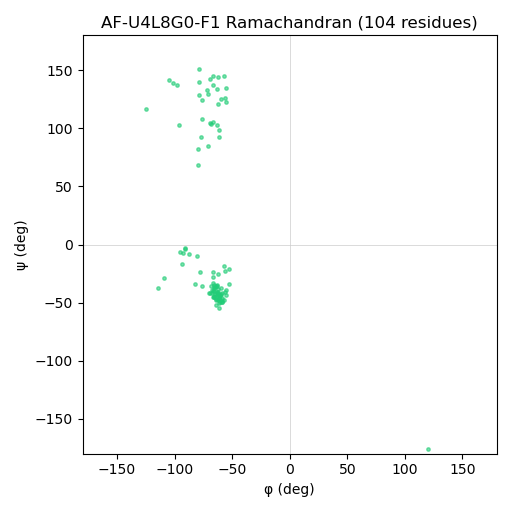2 88 ARG A O 1
ATOM 750 N N . SER A 1 89 ? 11.931 2.037 -31.358 1.00 85.62 89 SER A N 1
ATOM 751 C CA . SER A 1 89 ? 11.638 2.426 -32.742 1.00 85.62 89 SER A CA 1
ATOM 752 C C . SER A 1 89 ? 10.218 2.043 -33.159 1.00 85.62 89 SER A C 1
ATOM 754 O O . SER A 1 89 ? 9.566 2.774 -33.898 1.00 85.62 89 SER A O 1
ATOM 756 N N . TYR A 1 90 ? 9.684 0.932 -32.648 1.00 87.69 90 TYR A N 1
ATOM 757 C CA . TYR A 1 90 ? 8.274 0.596 -32.826 1.00 87.69 90 TYR A CA 1
ATOM 758 C C . TYR A 1 90 ? 7.354 1.625 -32.152 1.00 87.69 90 TYR A C 1
ATOM 760 O O . TYR A 1 90 ? 6.418 2.127 -32.775 1.00 87.69 90 TYR A O 1
ATOM 768 N N . LEU A 1 91 ? 7.635 1.981 -30.895 1.00 86.94 91 LEU A N 1
ATOM 769 C CA . LEU A 1 91 ? 6.822 2.937 -30.143 1.00 86.94 91 LEU A CA 1
ATOM 770 C C . LEU A 1 91 ? 6.877 4.353 -30.725 1.00 86.94 91 LEU A C 1
ATOM 772 O O . LEU A 1 91 ? 5.842 5.018 -30.762 1.00 86.94 91 LEU A O 1
ATOM 776 N N . SER A 1 92 ? 8.036 4.811 -31.208 1.00 84.38 92 SER A N 1
ATOM 777 C CA . SER A 1 92 ? 8.145 6.114 -31.873 1.00 84.38 92 SER A CA 1
ATOM 778 C C . SER A 1 92 ? 7.310 6.155 -33.153 1.00 84.38 92 SER A C 1
ATOM 780 O O . SER A 1 92 ? 6.577 7.117 -33.353 1.00 84.38 92 SER A O 1
ATOM 782 N N . ARG A 1 93 ? 7.301 5.074 -33.945 1.00 87.75 93 ARG A N 1
ATOM 783 C CA . ARG A 1 93 ? 6.461 4.961 -35.150 1.00 87.75 93 ARG A CA 1
ATOM 784 C C . ARG A 1 93 ? 4.969 4.958 -34.829 1.00 87.75 93 ARG A C 1
ATOM 786 O O . ARG A 1 93 ? 4.196 5.625 -35.505 1.00 87.75 93 ARG A O 1
ATOM 793 N N . VAL A 1 94 ? 4.543 4.231 -33.792 1.00 89.56 94 VAL A N 1
ATOM 794 C CA . VAL A 1 94 ? 3.136 4.254 -33.348 1.00 89.56 94 VAL A CA 1
ATOM 795 C C . VAL A 1 94 ? 2.748 5.653 -32.878 1.00 89.56 94 VAL A C 1
ATOM 797 O O . VAL A 1 94 ? 1.681 6.140 -33.241 1.00 89.56 94 VAL A O 1
ATOM 800 N N . LYS A 1 95 ? 3.621 6.319 -32.113 1.00 88.19 95 LYS A N 1
ATOM 801 C CA . LYS A 1 95 ? 3.417 7.703 -31.680 1.00 88.19 95 LYS A CA 1
ATOM 802 C C . LYS A 1 95 ? 3.281 8.635 -32.888 1.00 88.19 95 LYS A C 1
ATOM 804 O O . LYS A 1 95 ? 2.328 9.399 -32.942 1.00 88.19 95 LYS A O 1
ATOM 809 N N . GLU A 1 96 ? 4.188 8.561 -33.855 1.00 88.00 96 GLU A N 1
ATOM 810 C CA . GLU A 1 96 ? 4.151 9.375 -35.077 1.00 88.00 96 GLU A CA 1
ATOM 811 C C . GLU A 1 96 ? 2.859 9.157 -35.871 1.00 88.00 96 GLU A C 1
ATOM 813 O O . GLU A 1 96 ? 2.192 10.128 -36.212 1.00 88.00 96 GLU A O 1
ATOM 818 N N . ASN A 1 97 ? 2.446 7.904 -36.069 1.00 88.81 97 ASN A N 1
ATOM 819 C CA . ASN A 1 97 ? 1.202 7.570 -36.767 1.00 88.81 97 ASN A CA 1
ATOM 820 C C . ASN A 1 97 ? -0.053 8.035 -36.010 1.00 88.81 97 ASN A C 1
ATOM 822 O O . ASN A 1 97 ? -1.039 8.428 -36.628 1.00 88.81 97 ASN A O 1
ATOM 826 N N . PHE A 1 98 ? -0.035 7.993 -34.674 1.00 89.75 98 PHE A N 1
ATOM 827 C CA . PHE A 1 98 ? -1.150 8.455 -33.843 1.00 89.75 98 PHE A CA 1
ATOM 828 C C . PHE A 1 98 ? -1.331 9.976 -33.918 1.00 89.75 98 PHE A C 1
ATOM 830 O O . PHE A 1 98 ? -2.456 10.467 -33.898 1.00 89.75 98 PHE A O 1
ATOM 837 N N . TRP A 1 99 ? -0.224 10.719 -34.013 1.00 84.19 99 TRP A N 1
ATOM 838 C CA . TRP A 1 99 ? -0.236 12.181 -34.109 1.00 84.19 99 TRP A CA 1
ATOM 839 C C . TRP A 1 99 ? -0.242 12.706 -35.551 1.00 84.19 99 TRP A C 1
ATOM 841 O O . TRP A 1 99 ? -0.403 13.908 -35.755 1.00 84.19 99 TRP A O 1
ATOM 851 N N . SER A 1 100 ? -0.096 11.840 -36.557 1.00 81.94 100 SER A N 1
ATOM 852 C CA . SER A 1 100 ? -0.228 12.224 -37.961 1.00 81.94 100 SER A CA 1
ATOM 853 C C . SER A 1 100 ? -1.700 12.349 -38.358 1.00 81.94 100 SER A C 1
ATOM 855 O O . SER A 1 100 ? -2.492 11.430 -38.155 1.00 81.94 100 SER A O 1
ATOM 857 N N . VAL A 1 101 ? -2.070 13.481 -38.955 1.00 78.12 101 VAL A N 1
ATOM 858 C CA . VAL A 1 101 ? -3.387 13.658 -39.583 1.00 78.12 101 VAL A CA 1
ATOM 859 C C . VAL A 1 101 ? -3.412 12.819 -40.868 1.00 78.12 101 VAL A C 1
ATOM 861 O O . VAL A 1 101 ? -2.446 12.893 -41.634 1.00 78.12 101 VAL A O 1
ATOM 864 N N . PRO A 1 102 ? -4.465 12.025 -41.148 1.00 74.62 102 PRO A N 1
ATOM 865 C CA . PRO A 1 102 ? -4.549 11.300 -42.410 1.00 74.62 102 PRO A CA 1
ATOM 866 C C . PRO A 1 102 ? -4.534 12.306 -43.565 1.00 74.62 102 PRO A C 1
ATOM 868 O O . PRO A 1 102 ? -5.341 13.236 -43.591 1.00 74.62 102 PRO A O 1
ATOM 871 N N . ALA A 1 103 ? -3.607 12.137 -44.511 1.00 72.50 103 ALA A N 1
ATOM 872 C CA . ALA A 1 103 ? -3.577 12.958 -45.714 1.00 72.50 103 ALA A CA 1
ATOM 873 C C . ALA A 1 103 ? -4.936 12.846 -46.423 1.00 72.50 103 ALA A C 1
ATOM 875 O O . ALA A 1 103 ? -5.415 11.736 -46.672 1.00 72.50 103 ALA A O 1
ATOM 876 N N . ALA A 1 104 ? -5.575 13.988 -46.695 1.00 67.62 104 ALA A N 1
ATOM 877 C CA . ALA A 1 104 ? -6.848 14.020 -47.402 1.00 67.62 104 ALA A CA 1
ATOM 878 C C . ALA A 1 104 ? -6.687 13.286 -48.740 1.00 67.62 104 ALA A C 1
ATOM 880 O O . ALA A 1 104 ? -5.799 13.604 -49.531 1.00 67.62 104 ALA A O 1
ATOM 881 N N . LYS A 1 105 ? -7.511 12.258 -48.949 1.00 58.75 105 LYS A N 1
ATOM 882 C CA . LYS A 1 105 ? -7.491 11.426 -50.150 1.00 58.75 105 LYS A CA 1
ATOM 883 C C . LYS A 1 105 ? -7.981 12.285 -51.323 1.00 58.75 105 LYS A C 1
ATOM 885 O O . LYS A 1 105 ? -9.170 12.589 -51.374 1.00 58.75 105 LYS A O 1
ATOM 890 N N . ALA A 1 106 ? -7.051 12.738 -52.164 1.00 51.28 106 ALA A N 1
ATOM 891 C CA . ALA A 1 106 ? -7.341 13.418 -53.427 1.00 51.28 106 ALA A CA 1
ATOM 892 C C . ALA A 1 106 ? -7.982 12.457 -54.438 1.00 51.28 106 ALA A C 1
ATOM 894 O O . ALA A 1 106 ? -7.664 11.243 -54.375 1.00 51.28 106 ALA A O 1
#

Solvent-accessible surface area (backbone atoms only — not comparable to full-atom values): 6805 Å² total; per-residue (Å²): 136,80,88,84,71,58,86,80,60,70,77,70,67,75,78,72,60,98,65,73,80,79,70,68,66,89,82,48,54,70,71,56,51,52,52,50,50,54,53,47,56,53,53,49,53,59,72,66,52,70,66,59,66,63,53,52,52,53,51,52,50,55,51,50,54,50,48,53,51,52,41,57,58,65,66,56,85,67,92,77,92,58,92,45,53,68,59,38,56,49,52,51,50,53,51,50,59,72,73,48,76,80,77,80,84,125

Sequence (106 aa):
MFPTTPFGEAFQREYKARRPWPPDFSLLSKQDQFRLERRYRRRTALKYARPGFTKAVKIAQWTSISFIIVYGVLVVDWPGDHIFKPVRSYLSRVKENFWSVPAAKA

Foldseek 3Di:
DDPPDDPVCVVVPPPQDPDDPPDDPVVDDPVVVVVVVVVVVVVVCVVPPDPVVVVVVVVVVVVVVVVVVCCVLAPDDDPDDDPSVVVNVVVVVVVCVVPDDPDPDD

Mean predicted aligned error: 13.1 Å

Radius of gyration: 32.71 Å; Cα contacts (8 Å, |Δi|>4): 10; chains: 1; bounding box: 54×45×95 Å